Protein AF-A0A2A2LDV9-F1 (afdb_monomer)

pLDDT: mean 85.51, std 17.66, range [45.03, 98.44]

Solvent-accessible surface area (backbone atoms only — not comparable to full-atom values): 4832 Å² total; per-residue (Å²): 130,67,84,88,60,35,75,44,74,45,79,33,33,71,45,73,68,30,49,51,49,48,54,53,48,50,71,72,62,66,51,100,70,36,51,78,46,78,47,69,42,61,93,94,34,59,29,60,64,56,51,49,50,56,44,65,78,54,58,59,98,70,77,66,82,78,79,75,90,76,77,86,76,89,127

Foldseek 3Di:
DDPVAQEEEAFFFPDPVRVVVVVVVCVVPDDPRHDYHYDYDPPPGGGVVVVVVVCVVPPPPDNDDPPPPPDPDDD

Sequence (75 aa):
MPDEVTDLTLAGDNDTPGRLAVRKAIQRYVSATRIIRVAWPPKGFKDWAEVLEARYANPPKDPGPAVNVTNVSTR

Organism: NCBI:txid2018661

Structure (mmCIF, N/CA/C/O backbone):
data_AF-A0A2A2LDV9-F1
#
_entry.id   AF-A0A2A2LDV9-F1
#
loop_
_atom_site.group_PDB
_atom_site.id
_atom_site.type_symbol
_atom_site.label_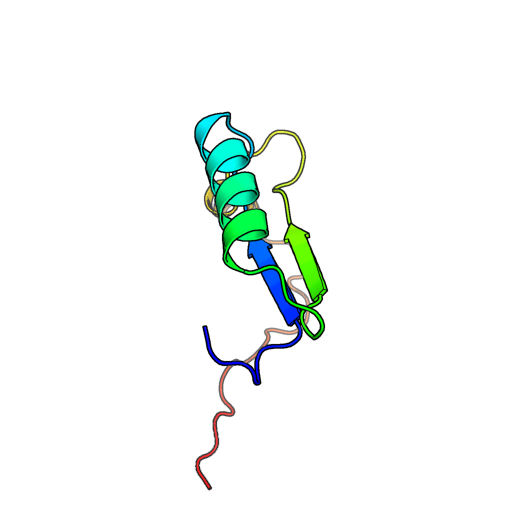atom_id
_atom_site.label_alt_id
_atom_site.label_comp_id
_atom_site.label_asym_id
_atom_site.label_entity_id
_atom_site.label_seq_id
_atom_site.pdbx_PDB_ins_code
_atom_site.Cartn_x
_atom_site.Cartn_y
_atom_site.Cartn_z
_atom_site.occupancy
_atom_site.B_iso_or_equiv
_atom_site.auth_seq_id
_atom_site.auth_comp_id
_atom_site.auth_asym_id
_atom_site.auth_atom_id
_atom_site.pdbx_PDB_model_num
ATOM 1 N N . MET A 1 1 ? -8.198 10.590 9.678 1.00 81.38 1 MET A N 1
ATOM 2 C CA . MET A 1 1 ? -9.100 10.136 8.606 1.00 81.38 1 MET A CA 1
ATOM 3 C C . MET A 1 1 ? -10.458 9.946 9.242 1.00 81.38 1 MET A C 1
ATOM 5 O O . MET A 1 1 ? -10.452 9.322 10.298 1.00 81.38 1 MET A O 1
ATOM 9 N N . PRO A 1 2 ? -11.532 10.520 8.681 1.00 89.44 2 PRO A N 1
ATOM 10 C CA . PRO A 1 2 ? -12.867 10.444 9.272 1.00 89.44 2 PRO A CA 1
ATOM 11 C C . PRO A 1 2 ? -13.355 8.995 9.407 1.00 89.44 2 PRO A C 1
ATOM 13 O O . PRO A 1 2 ? -12.930 8.127 8.632 1.00 89.44 2 PRO A O 1
ATOM 16 N N . ASP A 1 3 ? -14.203 8.732 10.396 1.00 87.81 3 ASP A N 1
ATOM 17 C CA . ASP A 1 3 ? -14.699 7.383 10.702 1.00 87.81 3 ASP A CA 1
ATOM 18 C C . ASP A 1 3 ? -15.718 6.896 9.665 1.00 87.81 3 ASP A C 1
ATOM 20 O O . ASP A 1 3 ? -15.859 5.693 9.451 1.00 87.81 3 ASP A O 1
ATOM 24 N N . GLU A 1 4 ? -16.344 7.828 8.945 1.00 93.31 4 GLU A N 1
ATOM 25 C CA . GLU A 1 4 ? -17.258 7.579 7.830 1.00 93.31 4 GLU A CA 1
ATOM 26 C C . GLU A 1 4 ? -16.545 6.954 6.620 1.00 93.31 4 GLU A C 1
ATOM 28 O O . GLU A 1 4 ? -17.189 6.373 5.748 1.00 93.31 4 GLU A O 1
ATOM 33 N N . VAL A 1 5 ? -15.210 7.038 6.552 1.00 93.88 5 VAL A N 1
ATOM 34 C CA . VAL A 1 5 ? -14.431 6.361 5.509 1.00 93.88 5 VAL A CA 1
ATOM 35 C C . VAL A 1 5 ? -14.223 4.900 5.894 1.00 93.88 5 VAL A C 1
ATOM 37 O O . VAL A 1 5 ? -13.273 4.554 6.609 1.00 93.88 5 VAL A O 1
ATOM 40 N N . THR A 1 6 ? -15.094 4.045 5.368 1.00 96.19 6 THR A N 1
ATOM 41 C CA . THR A 1 6 ? -15.069 2.589 5.562 1.00 96.19 6 THR A CA 1
ATOM 42 C C . THR A 1 6 ? -14.233 1.856 4.519 1.00 96.19 6 THR A C 1
ATOM 44 O O . THR A 1 6 ? -13.747 0.765 4.790 1.00 96.19 6 THR A O 1
ATOM 47 N N . ASP A 1 7 ? -13.989 2.453 3.352 1.00 96.88 7 ASP A N 1
ATOM 48 C CA . ASP A 1 7 ? -13.209 1.842 2.275 1.00 96.88 7 ASP A CA 1
ATOM 49 C C . ASP A 1 7 ? -12.001 2.712 1.927 1.00 96.88 7 ASP A C 1
ATOM 51 O O . ASP A 1 7 ? -12.128 3.828 1.426 1.00 96.88 7 ASP A O 1
ATOM 55 N N . LEU A 1 8 ? -10.805 2.183 2.187 1.00 96.12 8 LEU A N 1
ATOM 56 C CA . LEU A 1 8 ? -9.539 2.860 1.928 1.00 96.12 8 LEU A CA 1
ATOM 57 C C . LEU A 1 8 ? -8.699 2.036 0.954 1.00 96.12 8 LEU A C 1
ATOM 59 O O . LEU A 1 8 ? -8.287 0.921 1.267 1.00 96.12 8 LEU A O 1
ATOM 63 N N . THR A 1 9 ? -8.402 2.604 -0.214 1.00 97.88 9 THR A N 1
ATOM 64 C CA . THR A 1 9 ? -7.437 2.020 -1.155 1.00 97.88 9 THR A CA 1
ATOM 65 C C . THR A 1 9 ? -6.112 2.761 -1.052 1.00 97.88 9 THR A C 1
ATOM 67 O O . THR A 1 9 ? -6.049 3.968 -1.269 1.00 97.88 9 THR A O 1
ATOM 70 N N . LEU A 1 10 ? -5.049 2.032 -0.725 1.00 97.56 10 LEU A N 1
ATOM 71 C CA . LEU A 1 10 ? -3.682 2.534 -0.705 1.00 97.56 10 LEU A CA 1
ATOM 72 C C . LEU A 1 10 ? -3.040 2.269 -2.068 1.00 97.56 10 LEU A C 1
ATOM 74 O O . LEU A 1 10 ? -2.748 1.119 -2.402 1.00 97.56 10 LEU A O 1
ATOM 78 N N . ALA A 1 11 ? -2.831 3.326 -2.849 1.00 97.81 11 ALA A N 1
ATOM 79 C CA . ALA A 1 11 ? -2.014 3.275 -4.055 1.00 97.81 11 ALA A CA 1
ATOM 80 C C . ALA A 1 11 ? -0.538 3.337 -3.638 1.00 97.81 11 ALA A C 1
ATOM 82 O O . ALA A 1 11 ? -0.084 4.360 -3.131 1.00 97.81 11 ALA A O 1
ATOM 83 N N . GLY A 1 12 ? 0.170 2.215 -3.754 1.00 97.38 12 GLY A N 1
ATOM 84 C CA . GLY A 1 12 ? 1.582 2.123 -3.377 1.00 97.38 12 GLY A CA 1
ATOM 85 C C . GLY A 1 12 ? 2.517 2.148 -4.578 1.00 97.38 12 GLY A C 1
ATOM 86 O O . GLY A 1 12 ? 2.077 1.916 -5.697 1.00 97.38 12 GLY A O 1
ATOM 87 N N . ASP A 1 13 ? 3.811 2.315 -4.318 1.00 97.94 13 ASP A N 1
ATOM 88 C CA . ASP A 1 13 ? 4.861 2.201 -5.336 1.00 97.94 13 ASP A CA 1
ATOM 89 C C . ASP A 1 13 ? 5.561 0.834 -5.245 1.00 97.94 13 ASP A C 1
ATOM 91 O O . ASP A 1 13 ? 5.633 0.202 -4.185 1.00 97.94 13 ASP A O 1
ATOM 95 N N . ASN A 1 14 ? 6.090 0.355 -6.368 1.00 96.38 14 ASN A N 1
ATOM 96 C CA . ASN A 1 14 ? 6.796 -0.921 -6.500 1.00 96.38 14 ASN A CA 1
ATOM 97 C C . ASN A 1 14 ? 8.275 -0.855 -6.087 1.00 96.38 14 ASN A C 1
ATOM 99 O O . ASN A 1 14 ? 9.076 -1.684 -6.523 1.00 96.38 14 ASN A O 1
ATOM 103 N N . ASP A 1 15 ? 8.638 0.068 -5.202 1.00 96.31 15 ASP A N 1
ATOM 104 C CA . ASP A 1 15 ? 9.972 0.170 -4.620 1.00 96.31 15 ASP A CA 1
ATOM 105 C C . ASP A 1 15 ? 9.967 -0.051 -3.096 1.00 96.31 15 ASP A C 1
ATOM 107 O O . ASP A 1 15 ? 8.928 -0.139 -2.434 1.00 96.31 15 ASP A O 1
ATOM 111 N N . THR A 1 16 ? 11.158 -0.221 -2.517 1.00 97.44 16 THR A N 1
ATOM 112 C CA . THR A 1 16 ? 11.311 -0.507 -1.083 1.00 97.44 16 THR A CA 1
ATOM 113 C C . THR A 1 16 ? 10.691 0.583 -0.193 1.00 97.44 16 THR A C 1
ATOM 115 O O . THR A 1 16 ? 9.954 0.227 0.736 1.00 97.44 16 THR A O 1
ATOM 118 N N . PRO A 1 17 ? 10.927 1.890 -0.442 1.00 97.44 17 PRO A N 1
ATOM 119 C CA . PRO A 1 17 ? 10.271 2.954 0.317 1.00 97.44 17 PRO A CA 1
ATOM 120 C C . PRO A 1 17 ? 8.741 2.930 0.199 1.00 97.44 17 PRO A C 1
ATOM 122 O O . PRO A 1 17 ? 8.061 3.021 1.225 1.00 97.44 17 PRO A O 1
ATOM 125 N N . GLY A 1 18 ? 8.196 2.732 -1.002 1.00 96.94 18 GLY A N 1
ATOM 126 C CA . GLY A 1 18 ? 6.761 2.662 -1.271 1.00 96.94 18 GLY A CA 1
ATOM 127 C C . GLY A 1 18 ? 6.088 1.506 -0.542 1.00 96.94 18 GLY A C 1
ATOM 128 O O . GLY A 1 18 ? 5.069 1.690 0.133 1.00 96.94 18 GLY A O 1
ATOM 129 N N . ARG A 1 19 ? 6.710 0.321 -0.545 1.00 97.62 19 ARG A N 1
ATOM 130 C CA . ARG A 1 19 ? 6.199 -0.821 0.231 1.00 97.62 19 ARG A CA 1
ATOM 131 C C . ARG A 1 19 ? 6.213 -0.561 1.733 1.00 97.62 19 ARG A C 1
ATOM 133 O O . ARG A 1 19 ? 5.267 -0.932 2.436 1.00 97.62 19 ARG A O 1
ATOM 140 N N . LEU A 1 20 ? 7.255 0.100 2.239 1.00 98.38 20 LEU A N 1
ATOM 141 C CA . LEU A 1 20 ? 7.326 0.476 3.648 1.00 98.38 20 LEU A CA 1
ATOM 142 C C . LEU A 1 20 ? 6.250 1.508 4.015 1.00 98.38 20 LEU A C 1
ATOM 144 O O . LEU A 1 20 ? 5.645 1.392 5.085 1.00 98.38 20 LEU A O 1
ATOM 148 N N . ALA A 1 21 ? 5.996 2.485 3.145 1.00 98.25 21 ALA A N 1
ATOM 149 C CA . ALA A 1 21 ? 4.966 3.498 3.338 1.00 98.25 21 ALA A CA 1
ATOM 150 C C . ALA A 1 21 ? 3.567 2.870 3.412 1.00 98.25 21 ALA A C 1
ATOM 152 O O . ALA A 1 21 ? 2.835 3.134 4.368 1.00 98.25 21 ALA A O 1
ATOM 153 N N . VAL A 1 22 ? 3.235 1.957 2.491 1.00 98.44 22 VAL A N 1
ATOM 154 C CA . VAL A 1 22 ? 1.967 1.207 2.529 1.00 98.44 22 VAL A CA 1
ATOM 155 C C . VAL A 1 22 ? 1.821 0.437 3.838 1.00 98.44 22 VAL A C 1
ATOM 157 O O . VAL A 1 22 ? 0.776 0.512 4.481 1.00 98.44 22 VAL A O 1
ATOM 160 N N . ARG A 1 23 ? 2.875 -0.251 4.297 1.00 98.25 23 ARG A N 1
ATOM 161 C CA . ARG A 1 23 ? 2.829 -0.990 5.568 1.00 98.25 23 ARG A CA 1
ATOM 162 C C . ARG A 1 23 ? 2.529 -0.074 6.759 1.00 98.25 23 ARG A C 1
ATOM 164 O O . ARG A 1 23 ? 1.696 -0.418 7.596 1.00 98.25 23 ARG A O 1
ATOM 171 N N . LYS A 1 24 ? 3.173 1.095 6.822 1.00 98.44 24 LYS A N 1
ATOM 172 C CA . LYS A 1 24 ? 2.915 2.099 7.868 1.00 98.44 24 LYS A CA 1
ATOM 173 C C . LYS A 1 24 ? 1.489 2.649 7.786 1.00 98.44 24 LYS A C 1
ATOM 175 O O . LYS A 1 24 ? 0.847 2.830 8.817 1.00 98.44 24 LYS A O 1
ATOM 180 N N . ALA A 1 25 ? 0.973 2.874 6.579 1.00 97.81 25 ALA A N 1
ATOM 181 C CA . ALA A 1 25 ? -0.393 3.345 6.374 1.00 97.81 25 ALA A CA 1
ATOM 182 C C . ALA A 1 25 ? -1.435 2.309 6.829 1.00 97.81 25 ALA A C 1
ATOM 184 O O . ALA A 1 25 ? -2.374 2.673 7.534 1.00 97.81 25 ALA A O 1
ATOM 185 N N . ILE A 1 26 ? -1.237 1.021 6.522 1.00 97.56 26 ILE A N 1
ATOM 186 C CA . ILE A 1 26 ? -2.097 -0.064 7.025 1.00 97.56 26 ILE A CA 1
ATOM 187 C C . ILE A 1 26 ? -2.143 -0.031 8.556 1.00 97.56 26 ILE A C 1
ATOM 189 O O . ILE A 1 26 ? -3.223 0.022 9.138 1.00 97.56 26 ILE A O 1
ATOM 193 N N . GLN A 1 27 ? -0.977 0.016 9.208 1.00 97.25 27 GLN A N 1
ATOM 194 C CA . GLN A 1 27 ? -0.887 0.075 10.671 1.00 97.25 27 GLN A CA 1
ATOM 195 C C . GLN A 1 27 ? -1.584 1.309 11.254 1.00 97.25 27 GLN A C 1
ATOM 197 O O . GLN A 1 27 ? -2.193 1.231 12.316 1.00 97.25 27 GLN A O 1
ATOM 202 N N . ARG A 1 28 ? -1.503 2.451 10.567 1.00 96.69 28 ARG A N 1
ATOM 203 C CA . ARG A 1 28 ? -2.070 3.715 11.042 1.00 96.69 28 ARG A CA 1
ATOM 204 C C . ARG A 1 28 ? -3.587 3.799 10.892 1.00 96.69 28 ARG A C 1
ATOM 206 O O . ARG A 1 28 ? -4.218 4.522 11.669 1.00 96.69 28 ARG A O 1
ATOM 213 N N . TYR A 1 29 ? -4.144 3.162 9.866 1.00 94.94 29 TYR A N 1
ATOM 214 C CA . TYR A 1 29 ? -5.533 3.374 9.459 1.00 94.94 29 TYR A CA 1
ATOM 215 C C . TYR A 1 29 ? -6.443 2.170 9.655 1.00 94.94 29 TYR A C 1
ATOM 217 O O . TYR A 1 29 ? -7.648 2.337 9.472 1.00 94.94 29 TYR A O 1
ATOM 225 N N . VAL A 1 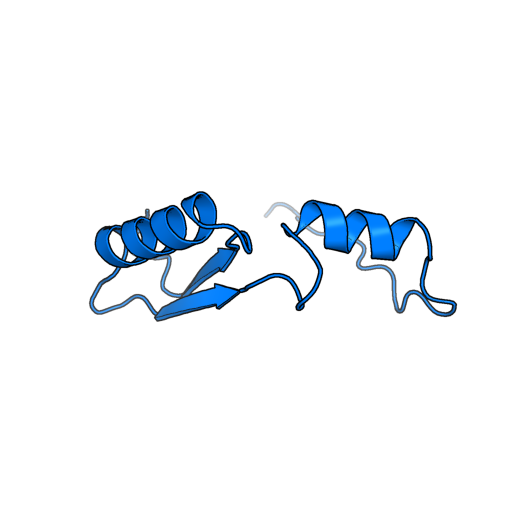30 ? -5.918 1.003 10.037 1.00 93.62 30 VAL A N 1
ATOM 226 C CA . VAL A 1 30 ? -6.748 -0.154 10.391 1.00 93.62 30 VAL A CA 1
ATOM 227 C C . VAL A 1 30 ? -7.717 0.203 11.522 1.00 93.62 30 VAL A C 1
ATOM 229 O O . VAL A 1 30 ? -7.338 0.825 12.515 1.00 93.62 30 VAL A O 1
ATOM 232 N N . SER A 1 31 ? -8.982 -0.169 11.355 1.00 93.94 31 SER A N 1
ATOM 233 C CA . SER A 1 31 ? -10.030 -0.041 12.369 1.00 93.94 31 SER A CA 1
ATOM 234 C C . SER A 1 31 ? -11.053 -1.165 12.195 1.00 93.94 31 SER A C 1
ATOM 236 O O . SER A 1 31 ? -11.047 -1.862 11.181 1.00 93.94 31 SER A O 1
ATOM 238 N N . ALA A 1 32 ? -11.951 -1.333 13.169 1.00 92.50 32 ALA A N 1
ATOM 239 C CA . ALA A 1 32 ? -13.004 -2.350 13.113 1.00 92.50 32 ALA A CA 1
ATOM 240 C C . ALA A 1 32 ? -13.993 -2.149 11.948 1.00 92.50 32 ALA A C 1
ATOM 242 O O . ALA A 1 32 ? -14.630 -3.101 11.511 1.00 92.50 32 ALA A O 1
ATOM 243 N N . THR A 1 33 ? -14.119 -0.919 11.446 1.00 94.75 33 THR A N 1
ATOM 244 C CA . THR A 1 33 ? -15.089 -0.530 10.412 1.00 94.75 33 THR A CA 1
ATOM 245 C C . THR A 1 33 ? -14.445 -0.240 9.059 1.00 94.75 33 THR A C 1
ATOM 247 O O . THR A 1 33 ? -15.154 0.124 8.122 1.00 94.75 33 THR A O 1
ATOM 250 N N . ARG A 1 34 ? -13.116 -0.379 8.931 1.00 95.06 34 ARG A N 1
ATOM 251 C CA . ARG A 1 34 ? -12.392 -0.003 7.713 1.00 95.06 34 ARG A CA 1
ATOM 252 C C . ARG A 1 34 ? -11.819 -1.202 6.974 1.00 95.06 34 ARG A C 1
ATOM 254 O O . ARG A 1 34 ? -10.942 -1.906 7.469 1.00 95.06 34 ARG A O 1
ATOM 261 N N . ILE A 1 35 ? -12.238 -1.342 5.724 1.00 96.88 35 ILE A N 1
ATOM 262 C CA . ILE A 1 35 ? -11.639 -2.227 4.736 1.00 96.88 35 ILE A CA 1
ATOM 263 C C . ILE A 1 35 ? -10.475 -1.486 4.079 1.00 96.88 35 ILE A C 1
ATOM 265 O O . ILE A 1 35 ? -10.654 -0.440 3.451 1.00 96.88 35 ILE A O 1
ATOM 269 N N . ILE A 1 36 ? -9.273 -2.047 4.202 1.00 97.31 36 ILE A N 1
ATOM 270 C CA . ILE A 1 36 ? -8.078 -1.534 3.531 1.00 97.31 36 ILE A CA 1
ATOM 271 C C . ILE A 1 36 ? -7.733 -2.443 2.353 1.00 97.31 36 ILE A C 1
ATOM 273 O O . ILE A 1 36 ? -7.515 -3.642 2.526 1.00 97.31 36 ILE A O 1
ATOM 277 N N . ARG A 1 37 ? -7.648 -1.860 1.157 1.00 97.94 37 ARG A N 1
ATOM 278 C CA . ARG A 1 37 ? -7.151 -2.508 -0.063 1.00 97.94 37 ARG A CA 1
ATOM 279 C C . ARG A 1 37 ? -5.833 -1.871 -0.468 1.00 97.94 37 ARG A C 1
ATOM 281 O O . ARG A 1 37 ? -5.607 -0.688 -0.226 1.00 97.94 37 ARG A O 1
ATOM 288 N N . VAL A 1 38 ? -4.970 -2.646 -1.107 1.00 97.94 38 VAL A N 1
ATOM 289 C CA . VAL A 1 38 ? -3.712 -2.138 -1.654 1.00 97.94 38 VAL A CA 1
ATOM 290 C C . VAL A 1 38 ? -3.725 -2.326 -3.160 1.00 97.94 38 VAL A C 1
ATOM 292 O O . VAL A 1 38 ? -3.963 -3.433 -3.642 1.00 97.94 38 VAL A O 1
ATOM 295 N N . ALA A 1 39 ? -3.468 -1.243 -3.884 1.00 98.00 39 ALA A N 1
ATOM 296 C CA . ALA A 1 39 ? -3.343 -1.230 -5.330 1.00 98.00 39 ALA A CA 1
ATOM 297 C C . ALA A 1 39 ? -1.879 -0.973 -5.700 1.00 98.00 39 ALA A C 1
ATOM 299 O O . ALA A 1 39 ? -1.336 0.106 -5.447 1.00 98.00 39 ALA A O 1
ATOM 300 N 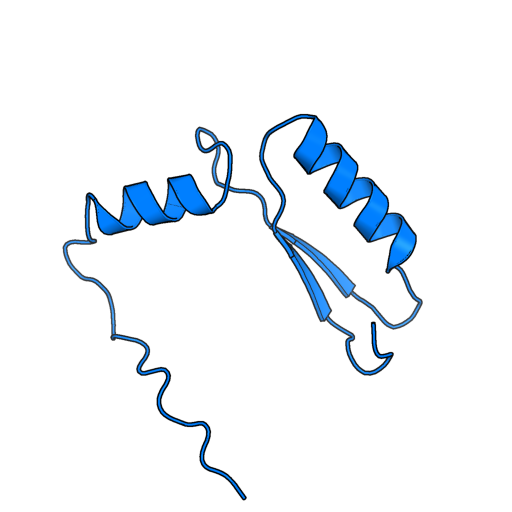N . TRP A 1 40 ? -1.247 -1.980 -6.298 1.00 97.75 40 TRP A N 1
ATOM 301 C CA . TRP A 1 40 ? 0.115 -1.881 -6.812 1.00 97.75 40 TRP A CA 1
ATOM 302 C C . TRP A 1 40 ? 0.097 -1.612 -8.319 1.00 97.75 40 TRP A C 1
ATOM 304 O O . TRP A 1 40 ? -0.744 -2.194 -9.013 1.00 97.75 40 TRP A O 1
ATOM 314 N N . PRO A 1 41 ? 1.040 -0.810 -8.839 1.00 96.94 41 PRO A N 1
ATOM 315 C CA . PRO A 1 41 ? 1.278 -0.705 -10.264 1.00 96.94 41 PRO A CA 1
ATOM 316 C C . PRO A 1 41 ? 1.560 -2.098 -10.847 1.00 96.94 41 PRO A C 1
ATOM 318 O O . PRO A 1 41 ? 2.140 -2.949 -10.152 1.00 96.94 41 PRO A O 1
ATOM 321 N N . PRO A 1 42 ? 1.192 -2.358 -12.113 1.00 96.62 42 PRO A N 1
ATOM 322 C CA . PRO A 1 42 ? 1.547 -3.600 -12.785 1.00 96.62 42 PRO A CA 1
ATOM 323 C C . PRO A 1 42 ? 3.059 -3.849 -12.750 1.00 96.62 42 PRO A C 1
ATOM 325 O O . PRO A 1 42 ? 3.870 -2.922 -12.689 1.00 96.62 42 PRO A O 1
ATOM 328 N N . LYS A 1 43 ? 3.454 -5.125 -12.804 1.00 93.50 43 LYS A N 1
ATOM 329 C CA . LYS A 1 43 ? 4.871 -5.509 -12.815 1.00 93.50 43 LYS A CA 1
ATOM 330 C C . LYS A 1 43 ? 5.596 -4.805 -13.969 1.00 93.50 43 LYS A C 1
ATOM 332 O O . LYS A 1 43 ? 5.148 -4.884 -15.107 1.00 93.50 43 LYS A O 1
ATOM 337 N N . GLY A 1 44 ? 6.731 -4.180 -13.665 1.00 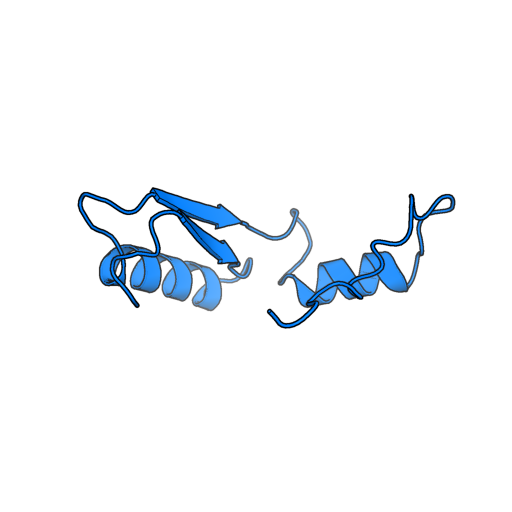93.19 44 GLY A N 1
ATOM 338 C CA . GLY A 1 44 ? 7.532 -3.422 -14.632 1.00 93.19 44 GLY A CA 1
ATOM 339 C C . GLY A 1 44 ? 7.374 -1.905 -14.522 1.00 93.19 44 GLY A C 1
ATOM 340 O O . GLY A 1 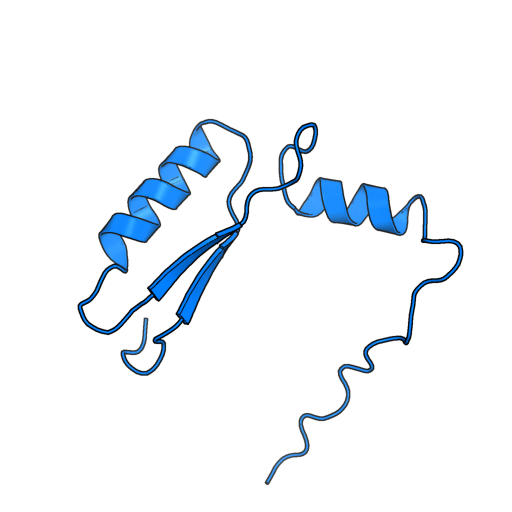44 ? 8.230 -1.200 -15.037 1.00 93.19 44 GLY A O 1
ATOM 341 N N . PHE A 1 45 ? 6.359 -1.422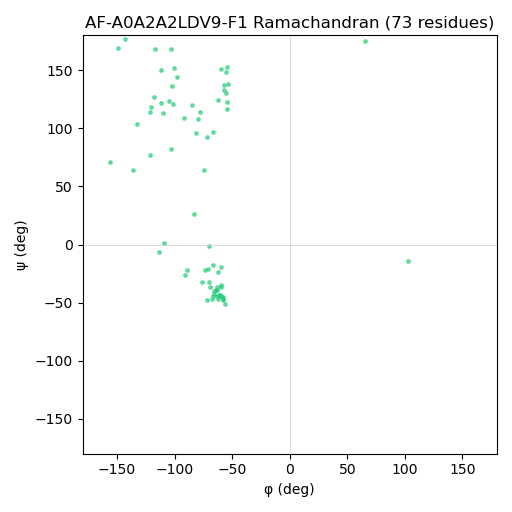 -13.801 1.00 96.19 45 PHE A N 1
ATOM 342 C CA . PHE A 1 45 ? 6.188 -0.007 -13.475 1.00 96.19 45 PHE A CA 1
ATOM 343 C C . PHE A 1 45 ? 6.603 0.271 -12.034 1.00 96.19 45 PHE A C 1
ATOM 345 O O . PHE A 1 45 ? 6.247 -0.495 -11.124 1.00 96.19 45 PHE A O 1
ATOM 352 N N . LYS A 1 46 ? 7.343 1.361 -11.832 1.00 95.00 46 LYS A N 1
ATOM 353 C CA . LYS A 1 46 ? 7.791 1.817 -10.517 1.00 95.00 46 LYS A CA 1
ATOM 354 C C . LYS A 1 46 ? 6.634 2.377 -9.697 1.00 95.00 46 LYS A C 1
ATOM 356 O O . LYS A 1 46 ? 6.478 1.997 -8.543 1.00 95.00 46 LYS A O 1
ATOM 361 N N . ASP A 1 47 ? 5.818 3.237 -10.285 1.00 96.50 47 ASP A N 1
ATOM 362 C CA . ASP A 1 47 ? 4.710 3.923 -9.624 1.00 96.50 47 ASP A CA 1
ATOM 363 C C . ASP A 1 47 ? 3.515 4.063 -10.580 1.00 96.50 47 ASP A C 1
ATOM 365 O O . ASP A 1 47 ? 3.553 3.645 -11.740 1.00 96.50 47 ASP A O 1
ATOM 369 N N . TRP A 1 48 ? 2.409 4.609 -10.076 1.00 96.25 48 TRP A N 1
ATOM 370 C CA . TRP A 1 48 ? 1.218 4.837 -10.893 1.00 96.25 48 TRP A CA 1
ATOM 371 C C . TRP A 1 48 ? 1.395 5.964 -11.915 1.00 96.25 48 TRP A C 1
ATOM 373 O O . TRP A 1 48 ? 0.661 5.978 -12.903 1.00 96.25 48 TRP A O 1
ATOM 383 N N . ALA A 1 49 ? 2.354 6.876 -11.723 1.00 95.00 49 ALA A N 1
ATOM 384 C CA . ALA A 1 49 ? 2.630 7.916 -12.705 1.00 95.00 49 ALA A CA 1
ATOM 385 C C . ALA A 1 49 ? 3.209 7.289 -13.980 1.00 95.00 49 ALA A C 1
ATOM 387 O O . ALA A 1 49 ? 2.666 7.527 -15.053 1.00 95.00 49 ALA A O 1
ATOM 388 N N . GLU A 1 50 ? 4.192 6.388 -13.877 1.00 95.12 50 GLU A N 1
ATOM 389 C CA . GLU A 1 50 ? 4.733 5.675 -15.046 1.00 95.12 50 GLU A CA 1
ATOM 390 C C . GLU A 1 50 ? 3.665 4.853 -15.793 1.00 95.12 50 GLU A C 1
ATOM 392 O O . GLU A 1 50 ? 3.692 4.761 -17.022 1.00 95.12 50 GLU A O 1
ATOM 397 N N . VAL A 1 51 ? 2.690 4.281 -15.074 1.00 95.25 51 VAL A N 1
ATOM 398 C CA . VAL A 1 51 ? 1.547 3.582 -15.693 1.00 95.25 51 VAL A CA 1
ATOM 399 C C . VAL A 1 51 ? 0.702 4.544 -16.524 1.00 95.25 51 VAL A C 1
ATOM 401 O O . VAL A 1 51 ? 0.292 4.208 -17.638 1.00 95.25 51 VAL A O 1
ATOM 404 N N . LEU A 1 52 ? 0.417 5.731 -15.983 1.00 93.00 52 LEU A N 1
ATOM 405 C CA . LEU A 1 52 ? -0.347 6.758 -16.684 1.00 93.00 52 LEU A CA 1
ATOM 406 C C . LEU A 1 52 ? 0.431 7.288 -17.888 1.00 93.00 52 LEU A C 1
ATOM 408 O O . LEU A 1 52 ? -0.143 7.360 -18.971 1.00 93.00 52 LEU A O 1
ATOM 412 N N . GLU A 1 53 ? 1.727 7.557 -17.742 1.00 91.94 53 GLU A N 1
ATOM 413 C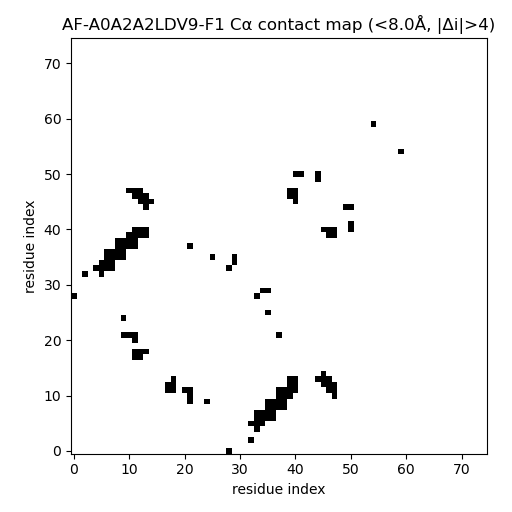 CA . GLU A 1 53 ? 2.586 7.975 -18.853 1.00 91.94 53 GLU A CA 1
ATOM 414 C C . GLU A 1 53 ? 2.582 6.939 -19.979 1.00 91.94 53 GLU A C 1
ATOM 416 O O . GLU A 1 53 ? 2.325 7.282 -21.129 1.00 91.94 53 GLU A O 1
ATOM 421 N N . ALA A 1 54 ? 2.751 5.648 -19.676 1.00 91.12 54 ALA A N 1
ATOM 422 C CA . ALA A 1 54 ? 2.687 4.605 -20.700 1.00 91.12 54 ALA A CA 1
ATOM 423 C C . ALA A 1 54 ? 1.306 4.507 -21.370 1.00 91.12 54 ALA A C 1
ATOM 425 O O . ALA A 1 54 ? 1.223 4.269 -22.578 1.00 91.12 54 ALA A O 1
ATOM 426 N N . ARG A 1 55 ? 0.224 4.718 -20.608 1.00 88.94 55 ARG A N 1
ATOM 427 C CA . ARG A 1 55 ? -1.150 4.723 -21.130 1.00 88.94 55 ARG A CA 1
ATOM 428 C C . ARG A 1 55 ? -1.432 5.926 -22.030 1.00 88.94 55 ARG A C 1
ATOM 430 O O . ARG A 1 55 ? -2.185 5.782 -22.988 1.00 88.94 55 ARG A O 1
ATOM 437 N N . TYR A 1 56 ? -0.888 7.099 -21.720 1.00 84.19 56 TYR A N 1
ATOM 438 C CA . TYR A 1 56 ? -1.141 8.323 -22.485 1.00 84.19 56 TYR A CA 1
ATOM 439 C C . TYR A 1 56 ? -0.133 8.543 -23.618 1.00 84.19 56 TYR A C 1
ATOM 441 O O . TYR A 1 56 ? -0.495 9.144 -24.626 1.00 84.19 56 TYR A O 1
ATOM 449 N N . ALA A 1 57 ? 1.085 8.005 -23.512 1.00 79.50 57 ALA A N 1
ATOM 450 C CA . ALA A 1 57 ? 2.056 7.964 -24.605 1.00 79.50 57 ALA A CA 1
ATOM 451 C C . ALA A 1 57 ? 1.625 6.995 -25.718 1.00 79.50 57 ALA A C 1
ATOM 453 O O . ALA A 1 57 ? 1.878 7.252 -26.892 1.00 79.50 57 ALA A O 1
ATOM 454 N N . ASN A 1 58 ? 0.935 5.908 -25.355 1.00 68.62 58 ASN A N 1
ATOM 455 C CA . ASN A 1 58 ? 0.293 4.982 -26.285 1.00 68.62 58 ASN A CA 1
ATOM 456 C C . ASN A 1 58 ? -1.210 4.923 -25.984 1.00 68.62 58 ASN A C 1
ATOM 458 O O . ASN A 1 58 ? -1.665 3.962 -25.351 1.00 68.62 58 ASN A O 1
ATOM 462 N N . PRO A 1 59 ? -1.988 5.943 -26.394 1.00 62.75 59 PRO A N 1
ATOM 463 C CA . PRO A 1 59 ? -3.412 5.971 -26.113 1.00 62.75 59 PRO A CA 1
ATOM 464 C C . PRO A 1 59 ? -4.072 4.709 -26.688 1.00 62.75 59 PRO A C 1
ATOM 466 O O . PRO A 1 59 ? -3.745 4.299 -27.809 1.00 62.75 59 PRO A O 1
ATOM 469 N N . PRO A 1 60 ? -4.994 4.067 -25.948 1.00 61.56 60 PRO A N 1
ATOM 470 C CA . PRO A 1 60 ? -5.737 2.931 -26.471 1.00 61.56 60 PRO A CA 1
ATOM 471 C C . PRO A 1 60 ? -6.400 3.309 -27.799 1.00 61.56 60 PRO A C 1
ATOM 473 O O . PRO A 1 60 ? -6.970 4.392 -27.922 1.00 61.56 60 PRO A O 1
ATOM 476 N N . LYS A 1 61 ? -6.365 2.401 -28.783 1.00 63.41 61 LYS A N 1
ATOM 477 C CA . LYS A 1 61 ? -7.008 2.610 -30.095 1.00 63.41 61 LYS A CA 1
ATOM 478 C C . LYS A 1 61 ? -8.528 2.833 -29.978 1.00 63.41 61 LYS A C 1
ATOM 480 O O . LYS A 1 61 ? -9.133 3.387 -30.888 1.00 63.41 61 LYS A O 1
ATOM 485 N N . ASP A 1 62 ? -9.106 2.424 -28.851 1.00 66.50 62 ASP A N 1
ATOM 486 C CA . ASP A 1 62 ? -10.455 2.746 -28.398 1.00 66.50 62 ASP A CA 1
ATOM 487 C C . ASP A 1 62 ? -10.378 3.187 -26.920 1.00 66.50 62 ASP A C 1
ATOM 489 O O . ASP A 1 62 ? -10.161 2.343 -26.044 1.00 66.50 62 ASP A O 1
ATOM 493 N N . PRO A 1 63 ? -10.466 4.493 -26.608 1.00 62.25 63 PRO A N 1
ATOM 494 C CA . PRO A 1 63 ? -10.306 4.996 -25.243 1.00 62.25 63 PRO A CA 1
ATOM 495 C C . PRO A 1 63 ? -11.463 4.620 -24.298 1.00 62.25 63 PRO A C 1
ATOM 497 O O . PRO A 1 63 ? -11.394 4.949 -23.110 1.00 62.25 63 PRO A O 1
ATOM 500 N N . GLY A 1 64 ? -12.500 3.922 -24.782 1.00 62.56 64 GLY A N 1
ATOM 501 C CA . GLY A 1 64 ? -13.752 3.754 -24.050 1.00 62.56 64 GLY A CA 1
ATOM 502 C C . GLY A 1 64 ? -14.475 5.096 -23.869 1.00 62.56 64 GLY A C 1
ATOM 503 O O . GLY A 1 64 ? -13.960 6.149 -24.259 1.00 62.56 64 GLY A O 1
ATOM 504 N N . PRO A 1 65 ? -15.695 5.108 -23.304 1.00 52.09 65 PRO A N 1
ATOM 505 C CA . PRO A 1 65 ? -16.423 6.353 -23.115 1.00 52.09 65 PRO A CA 1
ATOM 506 C C . PRO A 1 65 ? -15.639 7.273 -22.175 1.00 52.09 65 PRO A C 1
ATOM 508 O O . PRO A 1 65 ? -15.305 6.897 -21.049 1.00 52.09 65 PRO A O 1
ATOM 511 N N . ALA A 1 66 ? -15.352 8.488 -22.648 1.00 55.84 66 ALA A N 1
ATOM 512 C CA . ALA A 1 66 ? -14.749 9.537 -21.843 1.00 55.84 66 ALA A CA 1
ATOM 513 C C . ALA A 1 66 ? -15.601 9.747 -20.585 1.00 55.84 66 ALA A C 1
ATOM 515 O O . ALA A 1 66 ? -16.776 10.113 -20.665 1.00 55.84 66 ALA A O 1
ATOM 516 N N . VAL A 1 67 ? -15.017 9.491 -19.415 1.00 53.47 67 VAL A N 1
ATOM 517 C CA . VAL A 1 67 ? -15.669 9.787 -18.142 1.00 53.47 67 VAL A CA 1
ATOM 518 C C . VAL A 1 67 ? -15.660 11.306 -18.001 1.00 53.47 67 VAL A C 1
ATOM 520 O O . VAL A 1 67 ? -14.680 11.890 -17.546 1.00 53.47 67 VAL A O 1
ATOM 523 N N . ASN A 1 68 ? -16.726 11.966 -18.454 1.00 45.69 68 ASN A N 1
ATOM 524 C CA . ASN A 1 68 ? -16.928 13.387 -18.198 1.00 45.69 68 ASN A CA 1
ATOM 525 C C . ASN A 1 68 ? -17.148 13.562 -16.695 1.00 45.69 68 ASN A C 1
ATOM 527 O O . ASN A 1 68 ? -18.258 13.395 -16.188 1.00 45.69 68 ASN A O 1
ATOM 531 N N . VAL A 1 69 ? -16.079 13.901 -15.973 1.00 51.31 69 VAL A N 1
ATOM 532 C CA . VAL A 1 69 ? -16.140 14.343 -14.577 1.00 51.31 69 VAL A CA 1
ATOM 533 C C . VAL A 1 69 ? -16.674 15.778 -14.566 1.00 51.31 69 VAL A C 1
ATOM 535 O O . VAL A 1 69 ? -15.984 16.742 -14.256 1.00 51.31 69 VAL A O 1
ATOM 538 N N . THR A 1 70 ? -17.917 15.941 -14.999 1.00 46.19 70 THR A N 1
ATOM 539 C CA . THR A 1 70 ? -18.653 17.203 -14.946 1.00 46.19 70 THR A CA 1
ATOM 540 C C . THR A 1 70 ? -20.054 16.884 -14.467 1.00 46.19 70 THR A C 1
ATOM 542 O O . THR A 1 70 ? -21.012 17.000 -15.210 1.00 46.19 70 THR A O 1
ATOM 545 N N . ASN A 1 71 ? -20.159 16.389 -13.236 1.00 46.09 71 ASN A N 1
ATOM 546 C CA . ASN A 1 71 ? -21.402 16.394 -12.471 1.00 46.09 71 ASN A CA 1
ATOM 547 C C . ASN A 1 71 ? -21.067 16.318 -10.979 1.00 46.09 71 ASN A C 1
ATOM 549 O O . ASN A 1 71 ? -21.301 15.319 -10.309 1.00 46.09 71 ASN A O 1
ATOM 553 N N . VAL A 1 72 ? -20.517 17.412 -10.455 1.00 48.00 72 VAL A N 1
ATOM 554 C CA . VAL A 1 72 ? -20.815 17.810 -9.077 1.00 48.00 72 VAL A CA 1
ATOM 555 C C . VAL A 1 72 ? -21.800 18.962 -9.216 1.00 48.00 72 VAL A C 1
ATOM 557 O O . VAL A 1 72 ? -21.418 20.126 -9.291 1.00 48.00 72 VAL A O 1
ATOM 560 N N . SER A 1 73 ? -23.075 18.613 -9.402 1.00 45.03 73 SER A N 1
ATOM 561 C CA . SER A 1 73 ? -24.158 19.584 -9.311 1.00 45.03 73 SER A CA 1
ATOM 562 C C . SER A 1 73 ? -24.412 19.819 -7.831 1.00 45.03 73 SER A C 1
ATOM 564 O O . SER A 1 73 ? -24.782 18.905 -7.099 1.00 45.03 73 SER A O 1
ATOM 566 N N . THR A 1 74 ? -24.132 21.040 -7.397 1.00 53.31 74 THR A N 1
ATOM 567 C CA . THR A 1 74 ? -24.504 21.577 -6.097 1.00 53.31 74 THR A CA 1
ATOM 568 C C . THR A 1 74 ? -26.009 21.421 -5.902 1.00 53.31 74 THR A C 1
ATOM 570 O O . THR A 1 74 ? -26.772 21.959 -6.707 1.00 53.31 74 THR A O 1
ATOM 573 N N . ARG A 1 75 ? -26.422 20.731 -4.837 1.00 52.62 75 ARG A N 1
ATOM 574 C CA . ARG A 1 75 ? -27.634 21.001 -4.050 1.00 52.62 75 ARG A CA 1
ATOM 575 C C . ARG A 1 75 ? -27.624 20.176 -2.774 1.00 52.62 75 ARG A C 1
ATOM 577 O O . ARG A 1 75 ? -27.307 18.973 -2.865 1.00 52.62 75 ARG A O 1
#

Mean predicted aligned error: 9.34 Å

Secondary structure (DSSP, 8-state):
--TT--EEEEE--SSHHHHHHHHHHHHHH--TT-EEEEEPPPTT-SSHHHHHHHHHHS--SS--S----------

Radius of gyration: 16.34 Å; Cα contacts (8 Å, |Δi|>4): 68; chains: 1; bounding box: 39×27×43 Å

Nearest PDB structures (foldseek):
  9itd-assembly2_C  TM=5.495E-01  e=4.514E+00  Homo sapiens
  9isr-assembly2_C  TM=5.453E-01  e=6.784E+00  Homo sapiens

=== Feature glossary ===
Feature key, reading from the visual/contextual features back to the raw sequence:

Rendered structure images. Six rendered views show the 3D structure from the faces of a cube — i.e. along ±x, ±y, ±z. Rendering representation is drawn randomly per protein from cartoon (secondary-structure ribbons), sticks (backbone bonds), or molecular surface; coloring is either N→C rainbow (blue at the N-terminus through red at the C-terminus) or one color per chain.

Contact-map, Ramachandran, and PAE plots. The contact map is a binary N×N matrix image: pixel (i, j) is dark where Cα_i and Cα_j are within 8 Å and |i−j|>4. Because the |i−j|>4 filter removes local helical contacts, off-diagonal stripes parallel to the main diagonal indicate parallel β-sheets; stripes perpendicular to it indicate antiparallel β-sheets. The Ramachandran plot scatters every residue's (φ, ψ) pair against the sterically allowed regions. The PAE heatmap renders the predicted-aligned-error matrix.

InterPro / GO / CATH / organism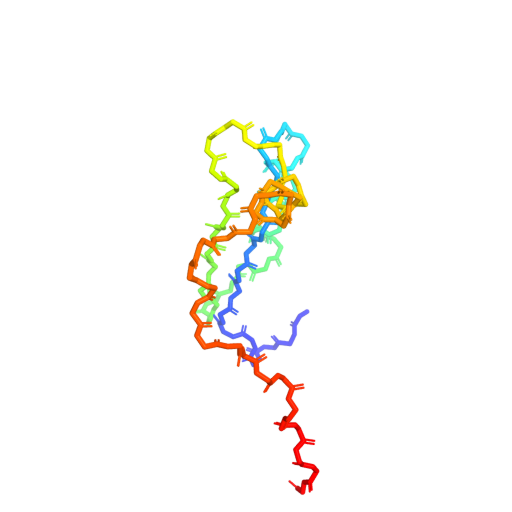. Database cross-references. InterPro integrates a dozen domain/family signature databases into unified entries with residue-range hits. GO terms attach function/process/location labels with evidence codes. CATH codes position the fold in a four-level structural taxonomy. Organism is the NCBI-taxonomy species name.

Nearest PDB structures. The Foldseek neighbo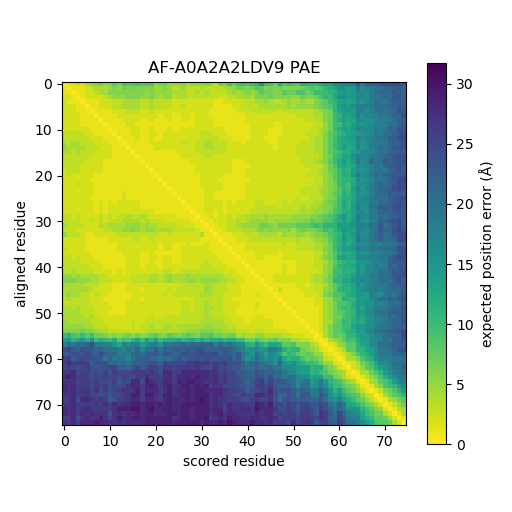r list gives the closest experimentally determined structures in the PDB, ranked by structural alignment. TM-score near 1 means near-identical fold; near 0.3 means only rough topology match. This is how one finds what a novel AlphaFold prediction most resembles in the solved-structure universe.

Predicted aligned error. PAE(i, j) answers: if I align the predicted and true structures on residue i, how far off (in Å) do I expect residue j to be? A block-diagonal PAE matrix with low values on the blocks and high values off-diagonal is the signature of a multi-domain protein with confidently predicted domains but uncertain inter-domain orientation.

Solvent-accessible surface area. Accessible surface area quantifies burial. A residue with SASA near zero is packed into the hydrophobic core; one with SASA >100 Å² sits on the surface. Computed here via the Shrake–Rupley numerical algorithm with a 1.4 Å probe.

B-factor. B-factor (Debye–Waller factor) reflects atomic displacement in the crystal lattice. It is an experimental observable (units Å²), not a prediction; low values mean the atom is pinned down, high values mean it moves or is heterogeneous across the crystal.

pLDDT. For AlphaFold models, the B-factor field carries pLDDT — the model's own estimate of local accuracy on a 0–100 scale. Regions with pLDDT<50 should be treated as essentially unmodeled; they often correspond to intrinsically disordered segments.

Backbone torsions (φ/ψ). φ (phi) and ψ (psi) are the two rotatable backbone dihedrals per residue: φ is the C(i-1)–N–Cα–C torsion, ψ is the N–Cα–C–N(i+1) torsion, both in degrees on (−180°, 180°]. α-helical residues cluster near (−60°, −45°); β-strand residues near (−120°, +130°). A Ramachandran plot is simply a scatter of (φ, ψ) for every residue.

Radius of gyration, Cα contacts, bounding box. Radius of gyration (Rg) is the root-mean-square distance of Cα atoms from their centroid — a single number for overall size and compactness. A globular domain of N residues has Rg ≈ 2.2·N^0.38 Å; an extended or disordered chain has a much larger Rg. The Cα contact count is the number of residue pairs whose Cα atoms are within 8 Å and are more than four positions apart in sequence — a standard proxy for tertiary packing density. The bounding box is the smallest axis-aligned box enclosing all Cα atoms.

Secondary structure (3-state, P-SEA). Three-state secondary structure (P-SEA) collapses the eight DSSP classes into helix (a), strand (b), and coil (c). P-SEA assigns these from Cα geometry alone — distances and angles — without requiring backbone oxygens, so it works on any Cα trace.

Secondary structure (8-state, DSSP). DSSP 8-state secondary structure assigns each residue one of H (α-helix), G (3₁₀-helix), I (π-helix), E (extended β-strand), B (isolated β-bridge), T (hydrogen-bonded turn), S (bend), or '-' (coil). The assignment is computed from backbone hydrogen-bond geometry via the Kabsch–Sander algorithm.

Foldseek 3Di. A 3Di character summarizes, for each residue, the relative orientation of the Cα frame of its nearest spatial neighbor. Because it encodes fold topology rather than chemistry, 3Di alignments detect remote structural similarity that sequence alignment misses.

mmCIF coordinates. The mmCIF block holds the 3D Cartesian coordinates of each backbone atom (N, Cα, C, O) in ångströms. mmCIF is the PDB's canonical archive format — a tagged-loop text representation of the atomic model.

Sequence. Sequence gives the chain of amino acids in standard one-letter code (A=alanine, C=cysteine, …, Y=tyrosine), read N→C. It is the only feature that is directly encoded by the gene; all structural features are derived from the folded form of this sequence.